Protein AF-D1P8A5-F1 (afdb_monomer)

Structure (mmCIF, N/CA/C/O backbone):
data_AF-D1P8A5-F1
#
_entry.id   AF-D1P8A5-F1
#
loop_
_atom_site.group_PDB
_atom_site.id
_atom_site.type_symbol
_atom_site.label_atom_id
_atom_site.label_alt_id
_atom_site.label_comp_id
_atom_site.label_asym_id
_atom_site.label_entity_id
_atom_site.label_seq_id
_atom_site.pdbx_PDB_ins_code
_atom_site.Cartn_x
_atom_site.Cartn_y
_atom_site.Cartn_z
_atom_site.occupancy
_atom_site.B_iso_or_equiv
_atom_site.auth_seq_id
_atom_site.auth_comp_id
_atom_site.auth_asym_id
_atom_site.auth_atom_id
_atom_site.pdbx_PDB_model_num
ATOM 1 N N . GLN A 1 1 ? -38.477 10.058 -13.784 1.00 41.22 1 GLN A N 1
ATOM 2 C CA . GLN A 1 1 ? -38.478 9.117 -12.646 1.00 41.22 1 GLN A CA 1
ATOM 3 C C . GLN A 1 1 ? -37.088 8.512 -12.583 1.00 41.22 1 GLN A C 1
ATOM 5 O O . GLN A 1 1 ? -36.569 8.130 -13.619 1.00 41.22 1 GLN A O 1
ATOM 10 N N . ASP A 1 2 ? -36.453 8.563 -11.418 1.00 40.69 2 ASP A N 1
ATOM 11 C CA . ASP A 1 2 ? -35.029 8.260 -11.236 1.00 40.69 2 ASP A CA 1
ATOM 12 C C . ASP A 1 2 ? -34.857 6.750 -11.002 1.00 40.69 2 ASP A C 1
ATOM 14 O O . ASP A 1 2 ? -35.247 6.250 -9.944 1.00 40.69 2 ASP A O 1
ATOM 18 N N . ALA A 1 3 ? -34.319 6.019 -11.981 1.00 51.97 3 ALA A N 1
ATOM 19 C CA . ALA A 1 3 ? -34.223 4.553 -11.942 1.00 51.97 3 ALA A CA 1
ATOM 20 C C . ALA A 1 3 ? -33.226 4.020 -10.887 1.00 51.97 3 ALA A C 1
ATOM 22 O O . ALA A 1 3 ? -33.308 2.864 -10.490 1.00 51.97 3 ALA A O 1
ATOM 23 N N . ASP A 1 4 ? -32.346 4.876 -10.356 1.00 57.03 4 ASP A N 1
ATOM 24 C CA . ASP A 1 4 ? -31.231 4.470 -9.488 1.00 57.03 4 ASP A CA 1
ATOM 25 C C . ASP A 1 4 ? -31.450 4.771 -7.997 1.00 57.03 4 ASP A C 1
ATOM 27 O O . ASP A 1 4 ? -30.504 4.919 -7.214 1.00 57.03 4 ASP A O 1
ATOM 31 N N . LYS A 1 5 ? -32.700 4.930 -7.538 1.00 52.72 5 LYS A N 1
ATOM 32 C CA . LYS A 1 5 ? -32.958 5.093 -6.096 1.00 52.72 5 LYS A CA 1
ATOM 33 C C . LYS A 1 5 ? -32.718 3.790 -5.342 1.00 52.72 5 LYS A C 1
ATOM 35 O O . LYS A 1 5 ? -33.516 2.874 -5.460 1.00 52.72 5 LYS A O 1
ATOM 40 N N . LYS A 1 6 ? -31.654 3.768 -4.516 1.00 60.00 6 LYS A N 1
ATOM 41 C CA . LYS A 1 6 ? -31.142 2.608 -3.753 1.00 60.00 6 LYS A CA 1
ATOM 42 C C . LYS A 1 6 ? -30.323 1.591 -4.568 1.00 60.00 6 LYS A C 1
ATOM 44 O O . LYS A 1 6 ? -30.162 0.459 -4.125 1.00 60.00 6 LYS A O 1
ATOM 49 N N . SER A 1 7 ? -29.795 1.980 -5.731 1.00 66.06 7 SER A N 1
ATOM 50 C CA . SER A 1 7 ? -28.802 1.162 -6.445 1.00 66.06 7 SER A CA 1
ATOM 51 C C . SER A 1 7 ? -27.517 1.004 -5.612 1.00 66.06 7 SER A C 1
ATOM 53 O O .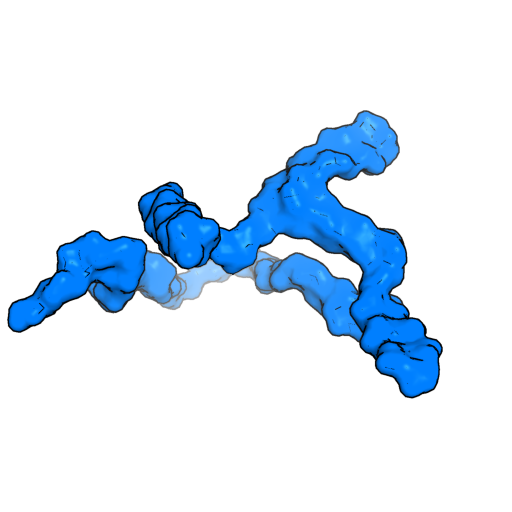 SER A 1 7 ? -27.204 1.879 -4.798 1.00 66.06 7 SER A O 1
ATOM 55 N N . GLN A 1 8 ? -26.774 -0.090 -5.834 1.00 60.50 8 GLN A N 1
ATOM 56 C CA . GLN A 1 8 ? -25.582 -0.521 -5.076 1.00 60.50 8 GLN A CA 1
ATOM 57 C C . GLN A 1 8 ? -24.529 0.591 -4.895 1.00 60.50 8 GLN A C 1
ATOM 59 O O . GLN A 1 8 ? -23.808 0.601 -3.901 1.00 60.50 8 GLN A O 1
ATOM 64 N N . ARG A 1 9 ? -24.511 1.598 -5.784 1.00 64.31 9 ARG A N 1
ATOM 65 C CA . ARG A 1 9 ? -23.762 2.857 -5.619 1.00 64.31 9 ARG A CA 1
ATOM 66 C C . ARG A 1 9 ? -24.528 4.081 -6.114 1.00 64.31 9 ARG A C 1
ATOM 68 O O . ARG A 1 9 ? -24.035 4.845 -6.942 1.00 64.31 9 ARG A O 1
ATOM 75 N N . SER A 1 10 ? -25.748 4.297 -5.628 1.00 68.81 10 SER A N 1
ATOM 76 C CA . SER A 1 10 ? -26.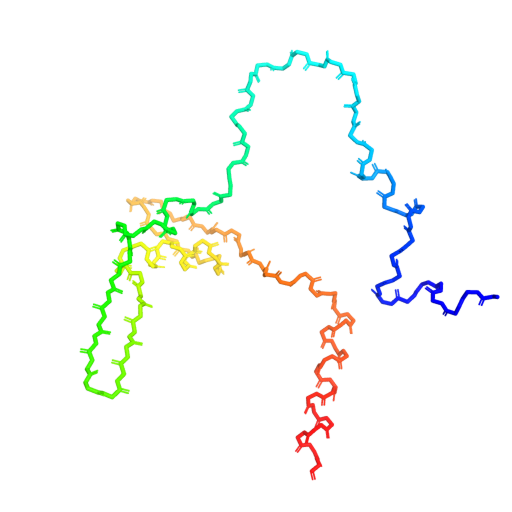454 5.539 -5.950 1.00 68.81 10 SER A CA 1
ATOM 77 C C . SER A 1 10 ? -25.782 6.730 -5.252 1.00 68.81 10 SER A C 1
ATOM 79 O O . SER A 1 10 ? -25.974 6.941 -4.055 1.00 68.81 10 SER A O 1
ATOM 81 N N . PHE A 1 11 ? -24.997 7.524 -5.983 1.00 57.06 11 PHE A N 1
ATOM 82 C CA . PHE A 1 11 ? -24.386 8.748 -5.458 1.00 57.06 11 PHE A CA 1
ATOM 83 C C . PHE A 1 11 ? -25.378 9.910 -5.526 1.00 57.06 11 PHE A C 1
ATOM 85 O O . PHE A 1 11 ? -25.325 10.745 -6.430 1.00 57.06 11 PHE A O 1
ATOM 92 N N . ARG A 1 12 ? -26.298 9.997 -4.559 1.00 69.06 12 ARG A N 1
ATOM 93 C CA . ARG A 1 12 ? -27.101 11.215 -4.407 1.00 69.06 12 ARG A CA 1
ATOM 94 C C . ARG A 1 12 ? -26.346 12.239 -3.588 1.00 69.06 12 ARG A C 1
ATOM 96 O O . ARG A 1 12 ? -25.939 11.986 -2.458 1.00 69.06 12 ARG A O 1
ATOM 103 N N . LYS A 1 13 ? -26.242 13.448 -4.137 1.00 66.19 13 LYS A N 1
ATOM 104 C CA . LYS A 1 13 ? -25.658 14.601 -3.446 1.00 66.19 13 LYS A CA 1
ATOM 105 C C . LYS A 1 13 ? -26.286 14.822 -2.061 1.00 66.19 13 LYS A C 1
ATOM 107 O O . LYS A 1 13 ? -25.553 15.127 -1.127 1.00 66.19 13 LYS A O 1
ATOM 112 N N . SER A 1 14 ? -27.598 14.598 -1.916 1.00 76.00 14 SER A N 1
ATOM 113 C CA . SER A 1 14 ? -28.329 14.684 -0.640 1.00 76.00 14 SER A CA 1
ATOM 114 C C . SER A 1 14 ? -27.759 13.782 0.455 1.00 76.00 14 SER A C 1
ATOM 116 O O . SER A 1 14 ? -27.684 14.197 1.609 1.00 76.00 14 SER A O 1
ATOM 118 N N . ASP A 1 15 ? -27.317 12.579 0.092 1.00 69.12 15 ASP A N 1
ATOM 119 C CA . ASP A 1 15 ? -26.967 11.519 1.042 1.00 69.12 15 ASP A CA 1
ATOM 12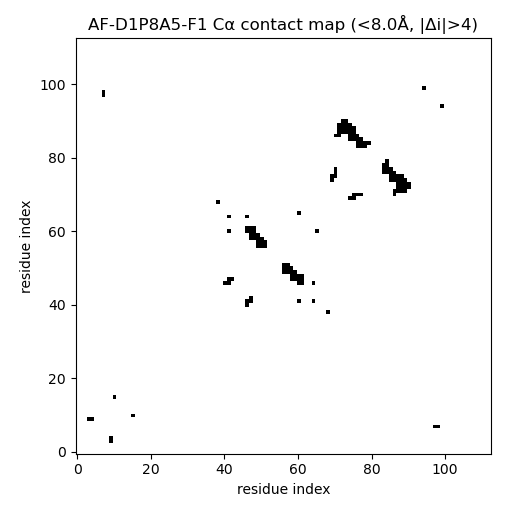0 C C . ASP A 1 15 ? -25.525 11.693 1.553 1.00 69.12 15 ASP A C 1
ATOM 122 O O . ASP A 1 15 ? -25.177 11.276 2.656 1.00 69.12 15 ASP A O 1
ATOM 126 N N . ILE A 1 16 ? -24.689 12.390 0.775 1.00 68.00 16 ILE A N 1
ATOM 127 C CA . ILE A 1 16 ? -23.261 12.605 1.052 1.00 68.00 16 ILE A CA 1
ATOM 128 C C . ILE A 1 16 ? -23.007 14.013 1.626 1.00 68.00 16 ILE A C 1
ATOM 130 O O . ILE A 1 16 ? -21.978 14.261 2.258 1.00 68.00 16 ILE A O 1
ATOM 134 N N . GLN A 1 17 ? -23.956 14.948 1.475 1.00 67.56 17 GLN A N 1
ATOM 135 C CA . GLN A 1 17 ? -23.806 16.350 1.889 1.00 67.56 17 GLN A CA 1
ATOM 136 C C . GLN A 1 17 ? -23.440 16.509 3.373 1.00 67.56 17 GLN A C 1
ATOM 138 O O . GLN A 1 17 ? -22.630 17.374 3.701 1.00 67.56 17 GLN A O 1
ATOM 143 N N . ARG A 1 18 ? -23.955 15.636 4.252 1.00 63.94 18 ARG A N 1
ATOM 144 C CA . ARG A 1 18 ? -23.643 15.614 5.696 1.00 63.94 18 ARG A CA 1
ATOM 145 C C . ARG A 1 18 ? -22.165 15.333 5.995 1.00 63.94 18 ARG A C 1
ATOM 147 O O . ARG A 1 18 ? -21.647 15.818 6.996 1.00 63.94 18 ARG A O 1
ATOM 154 N N . TYR A 1 19 ? -21.501 14.557 5.140 1.00 61.66 19 TYR A N 1
ATOM 155 C CA . TYR A 1 19 ? -20.093 14.179 5.286 1.00 61.66 19 TYR A CA 1
ATOM 156 C C . TYR A 1 19 ? -19.150 15.122 4.522 1.00 61.66 19 TYR A C 1
ATOM 158 O O . TYR A 1 19 ? -17.996 15.278 4.911 1.00 61.66 19 TYR A O 1
ATOM 166 N N . ILE A 1 20 ? -19.640 15.783 3.465 1.00 58.06 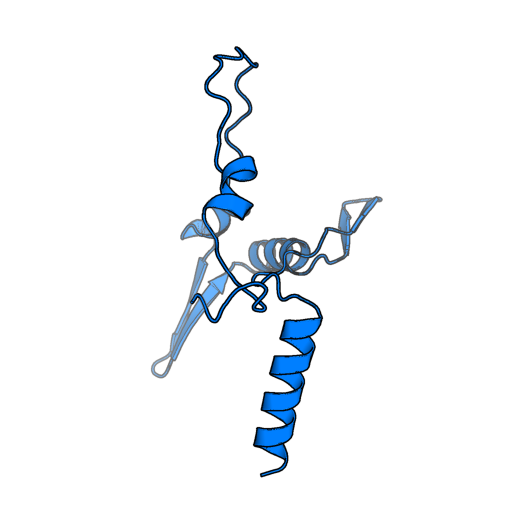20 ILE A N 1
ATOM 167 C CA . ILE A 1 20 ? -18.886 16.783 2.684 1.00 58.06 20 ILE A CA 1
ATOM 168 C C . ILE A 1 20 ? -18.875 18.153 3.367 1.00 58.06 20 ILE A C 1
ATOM 170 O O . ILE A 1 20 ? -17.922 18.913 3.184 1.00 58.06 20 ILE A O 1
ATOM 174 N N . SER A 1 21 ? -19.912 18.505 4.135 1.00 58.78 21 SER A N 1
ATOM 175 C CA . SER A 1 21 ? -19.987 19.804 4.803 1.00 58.78 21 SER A CA 1
ATOM 176 C C . SER A 1 21 ? -18.935 19.910 5.912 1.00 58.78 21 SER A C 1
ATOM 178 O O . SER A 1 21 ? -19.189 19.614 7.080 1.00 58.78 21 SER A O 1
ATOM 180 N N . VAL A 1 22 ? -17.734 20.342 5.535 1.00 58.41 22 VAL A N 1
ATOM 181 C CA . VAL A 1 22 ? -16.669 20.744 6.452 1.00 58.41 22 VAL A CA 1
ATOM 182 C C . VAL A 1 22 ? -17.205 21.893 7.309 1.00 58.41 22 VAL A C 1
ATOM 184 O O . VAL A 1 22 ? -17.625 22.919 6.769 1.00 58.41 22 VAL A O 1
ATOM 187 N N . LYS A 1 23 ? -17.208 21.727 8.640 1.00 58.00 23 LYS A N 1
ATOM 188 C CA . LYS A 1 23 ? -17.521 22.815 9.580 1.00 58.00 23 LYS A CA 1
ATOM 189 C C . LYS A 1 23 ? -16.631 24.019 9.256 1.00 58.00 23 LYS A C 1
ATOM 191 O O . LYS A 1 23 ? -15.409 23.892 9.251 1.00 58.00 23 LYS A O 1
ATOM 196 N N . LYS A 1 24 ? -17.246 25.168 8.960 1.00 58.97 24 LYS A N 1
ATOM 197 C CA . LYS A 1 24 ? -16.546 26.422 8.621 1.00 58.97 24 LYS A CA 1
ATOM 198 C C . LYS A 1 24 ? -16.170 27.252 9.851 1.00 58.97 24 LYS A C 1
ATOM 200 O O . LYS A 1 24 ? -15.488 28.264 9.706 1.00 58.97 24 LYS A O 1
ATOM 205 N N . ASP A 1 25 ? -16.587 26.826 11.041 1.00 62.00 25 ASP A N 1
ATOM 206 C CA . ASP A 1 25 ? -16.246 27.508 12.284 1.00 62.00 25 ASP A CA 1
ATOM 207 C C . ASP A 1 25 ? -14.734 27.407 12.519 1.00 62.00 25 ASP A C 1
ATOM 209 O O . ASP A 1 25 ? -14.156 26.315 12.508 1.00 62.00 25 ASP A O 1
ATOM 213 N N . LYS A 1 26 ? -14.073 28.553 12.714 1.0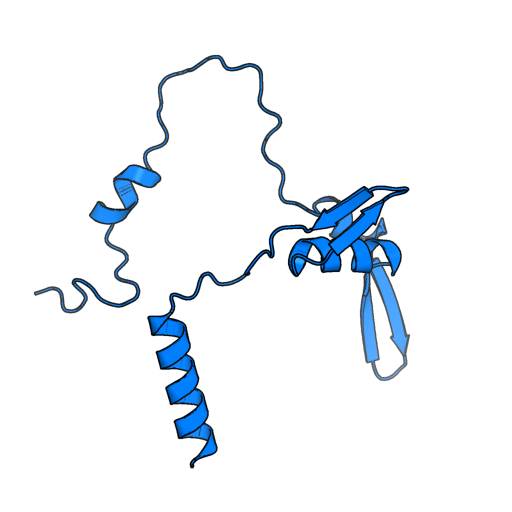0 55.66 26 LYS A N 1
ATOM 214 C CA . LYS A 1 26 ? -12.648 28.617 13.063 1.00 55.66 26 LYS A CA 1
ATOM 215 C C . LYS A 1 26 ? -12.447 28.087 14.485 1.00 55.66 26 LYS A C 1
ATOM 217 O O . LYS A 1 26 ? -12.351 28.850 15.438 1.00 55.66 26 LYS A O 1
ATOM 222 N N . ILE A 1 27 ? -12.342 26.772 14.625 1.00 56.31 27 ILE A N 1
ATOM 223 C CA . ILE A 1 27 ? -11.850 26.148 15.852 1.00 56.31 27 ILE A CA 1
ATOM 224 C C . ILE A 1 27 ? -10.325 26.276 15.817 1.00 56.31 27 ILE A C 1
ATOM 226 O O . ILE A 1 27 ? -9.660 25.566 15.058 1.00 56.31 27 ILE A O 1
ATOM 230 N N . SER A 1 28 ? -9.759 27.194 16.606 1.00 58.09 28 SER A N 1
ATOM 231 C CA . SER A 1 28 ? -8.310 27.245 16.833 1.00 58.09 28 SER A CA 1
ATOM 232 C C . SER A 1 28 ? -7.906 26.001 17.619 1.00 58.09 28 SER A C 1
ATOM 234 O O . SER A 1 28 ? -7.926 25.978 18.844 1.00 58.09 28 SER A O 1
ATOM 236 N N . THR A 1 29 ? -7.617 24.927 16.891 1.00 52.97 29 THR A N 1
ATOM 237 C CA . THR A 1 29 ? -7.014 23.718 17.443 1.00 52.97 29 THR A CA 1
ATOM 238 C C . THR A 1 29 ? -5.530 23.819 17.147 1.00 52.97 29 THR A C 1
ATOM 240 O O . THR A 1 29 ? -5.157 24.097 16.003 1.00 52.97 29 THR A O 1
ATOM 243 N N . GLU A 1 30 ? -4.698 23.609 18.166 1.00 58.53 30 GLU A N 1
ATOM 244 C CA . GLU A 1 30 ? -3.273 23.305 18.037 1.00 58.53 30 GLU A CA 1
ATOM 245 C C . GLU A 1 30 ? -3.031 22.541 16.728 1.00 58.53 30 GLU A C 1
ATOM 247 O O . GLU A 1 30 ? -3.728 21.557 16.460 1.00 58.53 30 GLU A O 1
ATOM 252 N N . ARG A 1 31 ? -2.172 23.078 15.843 1.00 52.50 31 ARG A N 1
ATOM 253 C CA . ARG A 1 31 ? -2.046 22.628 14.447 1.00 52.50 31 ARG A CA 1
ATOM 254 C C . ARG A 1 31 ? -1.833 21.114 14.414 1.00 52.50 31 ARG A C 1
ATOM 256 O O . ARG A 1 31 ? -0.697 20.655 14.495 1.00 52.50 31 ARG A O 1
ATOM 263 N N . LYS A 1 32 ? -2.909 20.339 14.234 1.00 58.50 32 LYS A N 1
ATOM 264 C CA . LYS A 1 32 ? -2.810 18.913 13.929 1.00 58.50 32 LYS A CA 1
ATOM 265 C C . LYS A 1 32 ? -1.942 18.833 12.688 1.00 58.50 32 LYS A C 1
ATOM 267 O O . LYS A 1 32 ? -2.296 19.393 11.646 1.00 58.50 32 LYS A O 1
ATOM 272 N N . THR A 1 33 ? -0.777 18.208 12.821 1.00 60.03 33 THR A N 1
ATOM 273 C CA . THR A 1 33 ? 0.078 17.861 11.691 1.00 60.03 33 THR A CA 1
ATOM 274 C C . THR A 1 33 ? -0.839 17.285 10.618 1.00 60.03 33 THR A C 1
ATOM 276 O O . THR A 1 33 ? -1.590 16.347 10.891 1.00 60.03 33 THR A O 1
ATOM 279 N N . LYS A 1 34 ? -0.899 17.935 9.440 1.00 62.94 34 LYS A N 1
ATOM 280 C CA . LYS A 1 34 ? -1.768 17.502 8.330 1.00 62.94 34 LYS A CA 1
ATOM 281 C C . LYS A 1 34 ? -1.643 15.988 8.235 1.00 62.94 34 LYS A C 1
ATOM 283 O O . LYS A 1 34 ? -0.513 15.520 8.095 1.00 62.94 34 LYS A O 1
ATOM 288 N N . GLN A 1 35 ? -2.751 15.246 8.341 1.00 57.12 35 GLN A N 1
ATOM 289 C CA . GLN A 1 35 ? -2.695 13.799 8.163 1.00 57.12 35 GLN A CA 1
ATOM 290 C C . GLN A 1 35 ? -2.063 13.538 6.798 1.00 57.12 35 GLN A C 1
ATOM 292 O O . GLN A 1 35 ? -2.633 13.840 5.750 1.00 57.12 35 GLN A O 1
ATOM 297 N N . THR A 1 36 ? -0.813 13.089 6.823 1.00 69.62 36 THR A N 1
ATOM 298 C CA . THR A 1 36 ? -0.077 12.781 5.609 1.00 69.62 36 THR A CA 1
ATOM 299 C C . THR A 1 36 ? -0.464 11.377 5.194 1.00 69.62 36 THR A C 1
ATOM 301 O O . THR A 1 36 ? -0.658 10.498 6.034 1.00 69.62 36 THR A O 1
ATOM 304 N N . ARG A 1 37 ? -0.594 11.165 3.883 1.00 80.31 37 ARG A N 1
ATOM 305 C CA . ARG A 1 37 ? -0.738 9.816 3.334 1.00 80.31 37 ARG A CA 1
ATOM 306 C C . ARG A 1 37 ? 0.412 8.958 3.865 1.00 80.31 37 ARG A C 1
ATOM 308 O O . ARG A 1 37 ? 1.564 9.406 3.861 1.00 80.31 37 ARG A O 1
ATOM 315 N N . MET A 1 38 ? 0.104 7.738 4.305 1.00 81.88 38 MET A N 1
ATOM 316 C CA . MET A 1 38 ? 1.146 6.776 4.655 1.00 81.88 38 MET A CA 1
ATOM 317 C C . MET A 1 38 ? 2.071 6.551 3.468 1.00 81.88 38 MET A C 1
ATOM 319 O O . MET A 1 38 ? 1.681 6.732 2.315 1.00 81.88 38 MET A O 1
ATOM 323 N N . PHE A 1 39 ? 3.321 6.208 3.769 1.00 87.38 39 PHE A N 1
ATOM 324 C CA . PHE A 1 39 ? 4.319 5.898 2.749 1.00 87.38 39 PHE A CA 1
ATOM 325 C C . PHE A 1 39 ? 4.652 7.051 1.795 1.00 87.38 39 PHE A C 1
ATOM 327 O O . PHE A 1 39 ? 5.267 6.820 0.759 1.00 87.38 39 PHE A O 1
ATOM 334 N N . LYS A 1 40 ? 4.377 8.315 2.166 1.00 89.81 40 LYS A N 1
ATOM 335 C CA . LYS A 1 40 ? 4.814 9.488 1.379 1.00 89.81 40 LYS A CA 1
ATOM 336 C C . LYS A 1 40 ? 6.303 9.421 1.013 1.00 89.81 40 LYS A C 1
ATOM 338 O O . LYS A 1 40 ? 6.684 9.785 -0.091 1.00 89.81 40 LYS A O 1
ATOM 343 N N . LYS A 1 41 ? 7.141 8.950 1.942 1.00 89.31 41 LYS A N 1
ATOM 344 C CA . LYS A 1 41 ? 8.578 8.765 1.708 1.00 89.31 41 LYS A CA 1
ATOM 345 C C . LYS A 1 41 ? 8.881 7.546 0.829 1.00 89.31 41 LYS A C 1
ATOM 347 O O . LYS A 1 41 ? 9.811 7.622 0.043 1.00 89.31 41 LYS A O 1
ATOM 352 N N . LEU A 1 42 ? 8.105 6.466 0.923 1.00 89.75 42 LEU A N 1
ATOM 353 C CA . LEU A 1 42 ? 8.306 5.233 0.148 1.00 89.75 42 LEU A CA 1
ATOM 354 C C . LEU A 1 42 ? 8.223 5.482 -1.364 1.00 89.75 42 LEU A C 1
ATOM 356 O O . LEU A 1 42 ? 8.986 4.904 -2.121 1.00 89.75 42 LEU A O 1
ATOM 360 N N . ALA A 1 43 ? 7.336 6.386 -1.789 1.00 85.44 43 ALA A N 1
ATOM 361 C CA . ALA A 1 43 ? 7.160 6.752 -3.195 1.00 85.44 43 ALA A CA 1
ATOM 362 C C . ALA A 1 43 ? 8.327 7.574 -3.784 1.00 85.44 43 ALA A C 1
ATOM 364 O O . ALA A 1 43 ? 8.291 7.945 -4.953 1.00 85.44 43 ALA A O 1
ATOM 365 N N . THR A 1 44 ? 9.344 7.911 -2.985 1.00 91.81 44 THR A N 1
ATOM 366 C CA . THR A 1 44 ? 10.519 8.646 -3.472 1.00 91.81 44 THR A CA 1
ATOM 367 C C . THR A 1 44 ? 11.555 7.696 -4.063 1.00 91.81 44 THR A C 1
ATOM 369 O O . THR A 1 44 ? 11.709 6.567 -3.596 1.00 91.81 44 THR A O 1
ATOM 372 N N . ALA A 1 45 ? 12.342 8.189 -5.026 1.00 93.31 45 ALA A N 1
ATOM 373 C CA . ALA A 1 45 ? 13.398 7.422 -5.694 1.00 93.31 45 ALA A CA 1
ATOM 374 C C . ALA A 1 45 ? 14.391 6.759 -4.722 1.00 93.31 45 ALA A C 1
ATOM 376 O O . ALA A 1 45 ? 14.923 5.696 -5.015 1.00 93.31 45 ALA A O 1
ATOM 377 N N . ARG A 1 46 ? 14.583 7.331 -3.523 1.00 93.38 46 ARG A N 1
ATOM 378 C CA . ARG A 1 46 ? 15.451 6.779 -2.472 1.00 93.38 46 ARG A CA 1
ATOM 379 C C . ARG A 1 46 ? 15.099 5.340 -2.082 1.00 93.38 46 ARG A C 1
ATOM 381 O O . ARG A 1 46 ? 15.977 4.603 -1.645 1.00 93.38 46 ARG A O 1
ATOM 388 N N . PHE A 1 47 ? 13.824 4.968 -2.176 1.00 94.00 47 PHE A N 1
ATOM 389 C CA . PHE A 1 47 ? 13.344 3.641 -1.793 1.00 94.00 47 PHE A CA 1
ATOM 390 C C . PHE A 1 47 ? 13.026 2.737 -2.982 1.00 94.00 47 PHE A C 1
ATOM 392 O O . PHE A 1 47 ? 12.606 1.603 -2.762 1.00 94.00 47 PHE A O 1
ATOM 399 N N . LEU A 1 48 ? 13.240 3.212 -4.208 1.00 94.12 48 LEU A N 1
ATOM 400 C CA . LEU A 1 48 ? 13.065 2.434 -5.426 1.00 94.12 48 LEU A CA 1
ATOM 401 C C . LEU A 1 48 ? 14.414 1.867 -5.878 1.00 94.12 48 LEU A C 1
ATOM 403 O O . LEU A 1 48 ? 15.449 2.531 -5.823 1.00 94.12 48 LEU A O 1
ATOM 407 N N . ARG A 1 49 ? 14.394 0.618 -6.327 1.00 93.94 49 ARG A N 1
ATOM 408 C CA . ARG A 1 49 ? 15.473 -0.055 -7.040 1.00 93.94 49 ARG A CA 1
ATOM 409 C C . ARG A 1 49 ? 14.961 -0.450 -8.408 1.00 93.94 49 ARG A C 1
ATOM 411 O O . ARG A 1 49 ? 13.789 -0.773 -8.575 1.00 93.94 49 ARG A O 1
ATOM 418 N N . MET A 1 50 ? 15.861 -0.391 -9.371 1.00 94.62 50 MET A N 1
ATOM 419 C CA . MET A 1 50 ? 15.593 -0.787 -10.736 1.00 94.62 50 MET A CA 1
ATOM 420 C C . MET A 1 50 ? 16.536 -1.925 -11.080 1.00 94.62 50 MET A C 1
ATOM 422 O O . MET A 1 50 ? 17.731 -1.852 -10.791 1.00 94.62 50 MET A O 1
ATOM 426 N N . TYR A 1 51 ? 15.974 -2.957 -11.682 1.00 93.88 51 TYR A N 1
ATOM 427 C CA . TYR A 1 51 ? 16.701 -3.996 -12.379 1.00 93.88 51 TYR A CA 1
ATOM 428 C C . TYR A 1 51 ? 16.306 -3.918 -13.848 1.00 93.88 51 TYR A C 1
ATOM 430 O O . TYR A 1 51 ? 15.133 -3.717 -14.162 1.00 93.88 51 TYR A O 1
ATOM 438 N N . ASN A 1 52 ? 17.273 -4.048 -14.743 1.00 95.81 52 ASN A N 1
ATOM 439 C CA . ASN A 1 52 ? 17.027 -4.091 -16.171 1.00 95.81 52 ASN A CA 1
ATOM 440 C C . ASN A 1 52 ? 17.883 -5.172 -16.831 1.00 95.81 52 ASN A C 1
ATOM 442 O O . ASN A 1 52 ? 18.992 -5.476 -16.397 1.00 95.81 52 ASN A O 1
ATOM 446 N N . SER A 1 53 ? 17.333 -5.727 -17.897 1.00 95.31 53 SER A N 1
ATOM 447 C CA . SER A 1 53 ? 17.944 -6.668 -18.823 1.00 95.31 53 SER A CA 1
ATOM 448 C C . SER A 1 53 ? 17.550 -6.249 -20.244 1.00 95.31 53 SER A C 1
ATOM 450 O O . SER A 1 53 ? 16.696 -5.382 -20.425 1.00 95.31 53 SER A O 1
ATOM 452 N N . ASP A 1 54 ? 18.121 -6.880 -21.265 1.00 95.69 54 ASP A N 1
ATOM 453 C CA . ASP A 1 54 ? 17.819 -6.566 -22.670 1.00 95.69 54 ASP A CA 1
ATOM 454 C C . ASP A 1 54 ? 16.343 -6.811 -23.035 1.00 95.69 54 ASP A C 1
ATOM 456 O O . ASP A 1 54 ? 15.840 -6.266 -24.015 1.00 95.69 54 ASP A O 1
ATOM 460 N N . LYS A 1 55 ? 15.640 -7.637 -22.249 1.00 96.19 55 LYS A N 1
ATOM 461 C CA . LYS A 1 55 ? 14.242 -8.030 -22.488 1.00 96.19 55 LYS A CA 1
ATOM 462 C C . LYS A 1 55 ? 13.240 -7.405 -21.521 1.00 96.19 55 LYS A C 1
ATOM 464 O O . LYS A 1 55 ? 12.048 -7.407 -21.816 1.00 96.19 55 LYS A O 1
ATOM 469 N N . GLU A 1 56 ? 13.685 -6.910 -20.368 1.00 94.62 56 GLU A N 1
ATOM 470 C CA . GLU A 1 56 ? 12.783 -6.467 -19.303 1.00 94.62 56 GLU A CA 1
ATOM 471 C C . GLU A 1 56 ? 13.383 -5.372 -18.425 1.00 94.62 56 GLU A C 1
ATOM 473 O O . GLU A 1 56 ? 14.595 -5.263 -18.249 1.00 94.62 56 GLU A O 1
ATOM 478 N N . ALA A 1 57 ? 12.506 -4.576 -17.823 1.00 95.19 57 ALA A N 1
ATOM 479 C CA . ALA A 1 57 ? 12.861 -3.617 -16.792 1.00 95.19 57 ALA A CA 1
ATOM 480 C C . ALA A 1 57 ? 11.844 -3.712 -15.655 1.00 95.19 57 ALA A C 1
ATOM 482 O O . ALA A 1 57 ? 10.635 -3.663 -15.880 1.00 95.19 57 ALA A O 1
ATOM 483 N N . VAL A 1 58 ? 12.341 -3.834 -14.427 1.00 94.62 58 VAL A N 1
ATOM 484 C CA . VAL A 1 58 ? 11.532 -3.969 -13.217 1.00 94.62 58 VAL A CA 1
ATOM 485 C C . VAL A 1 58 ? 11.940 -2.893 -12.225 1.00 94.62 58 VAL A C 1
ATOM 487 O O . VAL A 1 58 ? 13.118 -2.717 -11.916 1.00 94.62 58 VAL A O 1
ATOM 490 N N . ILE A 1 59 ? 10.946 -2.192 -11.684 1.00 93.75 59 ILE A N 1
ATOM 491 C CA . ILE A 1 59 ? 11.120 -1.259 -10.573 1.00 93.75 59 ILE A CA 1
ATOM 492 C C . ILE A 1 59 ? 10.452 -1.866 -9.348 1.00 93.75 59 ILE A C 1
ATOM 494 O O . ILE A 1 59 ? 9.274 -2.214 -9.375 1.00 93.75 59 ILE A O 1
ATOM 498 N N . TYR A 1 60 ? 11.201 -1.973 -8.261 1.00 93.56 60 TYR A N 1
ATOM 499 C CA . TYR A 1 60 ? 10.736 -2.545 -7.006 1.00 93.56 60 TYR A CA 1
ATOM 500 C C . TYR A 1 60 ? 11.213 -1.704 -5.825 1.00 93.56 60 TYR A C 1
ATOM 502 O O . TYR A 1 60 ? 12.135 -0.897 -5.935 1.00 93.56 60 TYR A O 1
ATOM 510 N N . PHE A 1 61 ? 10.570 -1.856 -4.671 1.00 94.25 61 PHE A N 1
ATOM 511 C CA . PHE A 1 61 ? 11.021 -1.183 -3.455 1.00 94.25 61 PHE A CA 1
ATOM 512 C C . PHE A 1 61 ? 12.243 -1.889 -2.864 1.00 94.25 61 PHE A C 1
ATOM 514 O O . PHE A 1 61 ? 12.394 -3.101 -3.005 1.00 94.25 61 PHE A O 1
ATOM 521 N N . LEU A 1 62 ? 13.089 -1.163 -2.126 1.00 95.12 62 LEU A N 1
ATOM 522 C CA . LEU A 1 62 ? 14.088 -1.812 -1.270 1.00 95.12 62 LEU A CA 1
ATOM 523 C C . LEU A 1 62 ? 13.399 -2.857 -0.369 1.00 95.12 62 LEU A C 1
ATOM 525 O O . LEU A 1 62 ? 12.344 -2.538 0.183 1.00 95.12 62 LEU A O 1
ATOM 529 N N . PRO A 1 63 ? 13.995 -4.045 -0.140 1.00 92.94 63 PRO A N 1
ATOM 530 C CA . PRO A 1 63 ? 13.330 -5.131 0.587 1.00 92.94 63 PRO A CA 1
ATOM 531 C C . PRO A 1 63 ? 12.768 -4.720 1.953 1.00 92.94 63 PRO A C 1
ATOM 533 O O . PRO A 1 63 ? 11.624 -5.020 2.270 1.00 92.94 63 PRO A O 1
ATOM 536 N N . SER A 1 64 ? 13.523 -3.947 2.740 1.00 92.44 64 SER A N 1
ATOM 537 C CA . SER A 1 64 ? 13.061 -3.446 4.041 1.00 92.44 64 SER A CA 1
ATOM 538 C C . SER A 1 64 ? 11.849 -2.517 3.924 1.00 92.44 64 SER A C 1
ATOM 540 O O . SER A 1 64 ? 10.885 -2.645 4.674 1.00 92.44 64 SER A O 1
ATOM 542 N N . ALA A 1 65 ? 11.875 -1.601 2.958 1.00 93.06 65 ALA A N 1
ATOM 543 C CA . ALA A 1 65 ? 10.791 -0.662 2.706 1.00 93.06 65 ALA A CA 1
ATOM 544 C C . ALA A 1 65 ? 9.537 -1.381 2.179 1.00 93.06 65 ALA A C 1
ATOM 546 O O . ALA A 1 65 ? 8.429 -1.081 2.625 1.00 93.06 65 ALA A O 1
ATOM 547 N N . GLY A 1 66 ? 9.721 -2.353 1.282 1.00 93.56 66 GLY A N 1
ATOM 548 C CA . GLY A 1 66 ? 8.660 -3.214 0.764 1.00 93.56 66 GLY A CA 1
ATOM 549 C C . GLY A 1 66 ? 8.008 -4.060 1.856 1.00 93.56 66 GLY A C 1
ATOM 550 O O . GLY A 1 66 ? 6.784 -4.101 1.927 1.00 93.56 66 GLY A O 1
ATOM 551 N N . ASN A 1 67 ? 8.800 -4.647 2.759 1.00 93.25 67 ASN A N 1
ATOM 552 C CA . ASN A 1 67 ? 8.290 -5.432 3.887 1.00 93.25 67 ASN A CA 1
ATOM 553 C C . ASN A 1 67 ? 7.417 -4.589 4.817 1.00 93.25 67 ASN A C 1
ATOM 555 O O . ASN A 1 67 ? 6.289 -4.978 5.108 1.00 93.25 67 ASN A O 1
ATOM 559 N N . ILE A 1 68 ? 7.895 -3.407 5.223 1.00 92.31 68 ILE A N 1
ATOM 560 C CA . ILE A 1 68 ? 7.114 -2.481 6.055 1.00 92.31 68 ILE A CA 1
ATOM 561 C C . ILE A 1 68 ? 5.816 -2.113 5.326 1.00 92.31 68 ILE A C 1
ATOM 563 O O . ILE A 1 68 ? 4.724 -2.254 5.875 1.00 92.31 68 ILE A O 1
ATOM 567 N N . ALA A 1 69 ? 5.904 -1.687 4.063 1.00 92.94 69 ALA A N 1
ATOM 568 C CA . ALA A 1 69 ? 4.720 -1.340 3.283 1.00 92.94 69 ALA A CA 1
ATOM 569 C C . ALA A 1 69 ? 3.720 -2.506 3.197 1.00 92.94 69 ALA A C 1
ATOM 571 O O . ALA A 1 69 ? 2.529 -2.286 3.403 1.00 92.94 69 ALA A O 1
ATOM 572 N N . GLY A 1 70 ? 4.194 -3.733 2.968 1.00 93.00 70 GLY A N 1
ATOM 573 C CA . GLY A 1 70 ? 3.376 -4.943 2.912 1.00 93.00 70 GLY A CA 1
ATOM 574 C C . GLY A 1 70 ? 2.689 -5.256 4.239 1.00 93.00 70 GLY A C 1
ATOM 575 O O . GLY A 1 70 ? 1.471 -5.425 4.262 1.00 93.00 70 GLY A O 1
ATOM 576 N N . VAL A 1 71 ? 3.430 -5.241 5.351 1.00 94.56 71 VAL A N 1
ATOM 577 C CA . VAL A 1 71 ? 2.878 -5.437 6.702 1.00 94.56 71 VAL A CA 1
ATOM 578 C C . VAL A 1 71 ? 1.722 -4.478 6.956 1.00 94.56 71 VAL A C 1
ATOM 580 O O . VAL A 1 71 ? 0.627 -4.881 7.337 1.00 94.56 71 VAL A O 1
ATOM 583 N N . HIS A 1 72 ? 1.929 -3.197 6.677 1.00 91.69 72 HIS A N 1
ATOM 584 C CA . HIS A 1 72 ? 0.912 -2.182 6.896 1.00 91.69 72 HIS A CA 1
ATOM 585 C C . HIS A 1 72 ? -0.245 -2.244 5.887 1.00 91.69 72 HIS A C 1
ATOM 587 O O . HIS A 1 72 ? -1.374 -1.908 6.244 1.00 91.69 72 HIS A O 1
ATOM 593 N N . GLN A 1 73 ? 0.011 -2.593 4.628 1.00 90.69 73 GLN A N 1
ATOM 594 C CA . GLN A 1 73 ? -1.014 -2.640 3.586 1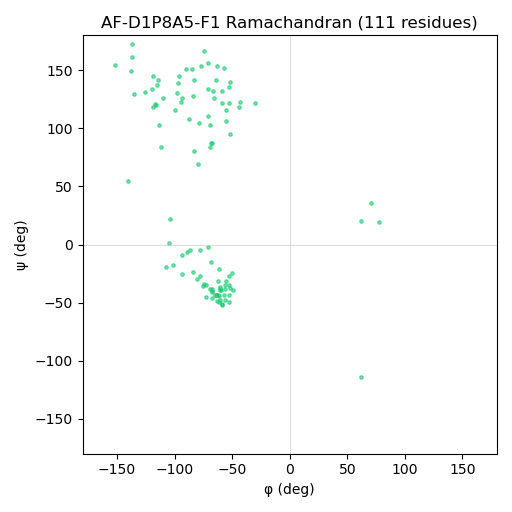.00 90.69 73 GLN A CA 1
ATOM 595 C C . GLN A 1 73 ? -1.943 -3.839 3.785 1.00 90.69 73 GLN A C 1
ATOM 597 O O . GLN A 1 73 ? -3.163 -3.687 3.732 1.00 90.69 73 GLN A O 1
ATOM 602 N N . PHE A 1 74 ? -1.373 -5.008 4.068 1.00 92.31 74 PHE A N 1
ATOM 603 C CA . PHE A 1 74 ? -2.119 -6.251 4.251 1.00 92.31 74 PHE A CA 1
ATOM 604 C C . PHE A 1 74 ? -2.561 -6.485 5.698 1.00 92.31 74 PHE A C 1
ATOM 606 O O . PHE A 1 74 ? -3.332 -7.401 5.953 1.00 92.31 74 PHE A O 1
ATOM 613 N N . GLY A 1 75 ? -2.135 -5.637 6.638 1.00 93.00 75 GLY A N 1
ATOM 614 C CA . GLY A 1 75 ? -2.499 -5.777 8.047 1.00 93.00 75 GLY A CA 1
ATOM 615 C C . GLY A 1 75 ? -1.822 -6.972 8.715 1.00 93.00 75 GLY A C 1
ATOM 616 O O . GLY A 1 75 ? -2.425 -7.661 9.532 1.00 93.00 75 GLY A O 1
ATOM 617 N N . LEU A 1 76 ? -0.576 -7.250 8.330 1.00 95.56 76 LEU A N 1
ATOM 618 C CA . LEU A 1 76 ? 0.194 -8.346 8.902 1.00 95.56 76 LEU A CA 1
ATOM 619 C C . LEU A 1 76 ? 0.666 -7.993 10.310 1.00 95.56 76 LEU A C 1
ATOM 621 O O . LEU A 1 76 ? 0.659 -6.836 10.744 1.00 95.56 76 LEU A O 1
ATOM 625 N N . THR A 1 77 ? 1.117 -9.022 11.009 1.00 94.62 77 THR A N 1
ATOM 626 C CA . THR A 1 77 ? 1.681 -8.891 12.341 1.00 94.62 77 THR A CA 1
ATOM 627 C C . THR A 1 77 ? 3.199 -8.754 12.266 1.00 94.62 77 THR A C 1
ATOM 629 O O . THR A 1 77 ? 3.876 -9.598 11.684 1.00 94.62 77 THR A O 1
ATOM 632 N N . GLU A 1 78 ? 3.742 -7.707 12.881 1.00 93.75 78 GLU A N 1
ATOM 633 C CA . GLU A 1 78 ? 5.181 -7.449 12.958 1.00 93.75 78 GLU A CA 1
ATOM 634 C C . GLU A 1 78 ? 5.672 -7.554 14.402 1.00 93.75 78 GLU A C 1
ATOM 636 O O . GLU A 1 78 ? 4.996 -7.131 15.343 1.00 93.75 78 GLU A O 1
ATOM 641 N N . ARG A 1 79 ? 6.869 -8.120 14.587 1.00 93.19 79 ARG A N 1
ATOM 642 C CA . ARG A 1 79 ? 7.522 -8.200 15.895 1.00 93.19 79 ARG A CA 1
ATOM 643 C C . ARG A 1 79 ? 8.563 -7.095 16.025 1.00 93.19 79 ARG A C 1
ATOM 645 O O . ARG A 1 79 ? 9.582 -7.119 15.342 1.00 93.19 79 ARG A O 1
ATOM 652 N N . ILE A 1 80 ? 8.340 -6.174 16.956 1.00 90.06 80 ILE A N 1
ATOM 653 C CA . ILE A 1 80 ? 9.254 -5.074 17.270 1.00 90.06 80 ILE A CA 1
ATOM 654 C C . ILE A 1 80 ? 9.799 -5.300 18.682 1.00 90.06 80 ILE A C 1
ATOM 656 O O . ILE A 1 80 ? 9.116 -5.099 19.688 1.00 90.06 80 ILE A O 1
ATOM 660 N N . GLY A 1 81 ? 11.043 -5.776 18.760 1.00 91.06 81 GLY A N 1
ATOM 661 C CA . GLY A 1 81 ? 11.671 -6.168 20.022 1.00 91.06 81 GLY A CA 1
ATOM 662 C C . GLY A 1 81 ? 10.913 -7.315 20.700 1.00 91.06 81 GLY A C 1
ATOM 663 O O . GLY A 1 81 ? 10.880 -8.436 20.183 1.00 91.06 81 GLY A O 1
ATOM 664 N N . ARG A 1 82 ? 10.316 -7.027 21.863 1.00 93.12 82 ARG A N 1
ATOM 665 C CA . ARG A 1 82 ? 9.473 -7.963 22.631 1.00 93.12 82 ARG A CA 1
ATOM 666 C C . ARG A 1 82 ? 7.976 -7.833 22.322 1.00 93.12 82 ARG A C 1
ATOM 668 O O . ARG A 1 82 ? 7.205 -8.658 22.794 1.00 93.12 82 ARG A O 1
ATOM 675 N N . ALA A 1 83 ? 7.564 -6.815 21.566 1.00 92.94 83 ALA A N 1
ATOM 676 C CA . ALA A 1 83 ? 6.163 -6.564 21.248 1.00 92.94 83 ALA A CA 1
ATOM 677 C C . ALA A 1 83 ? 5.786 -7.161 19.890 1.00 92.94 83 ALA A C 1
ATOM 679 O O . ALA A 1 83 ? 6.581 -7.147 18.948 1.00 92.94 83 ALA A O 1
ATOM 680 N N . GLN A 1 84 ? 4.553 -7.643 1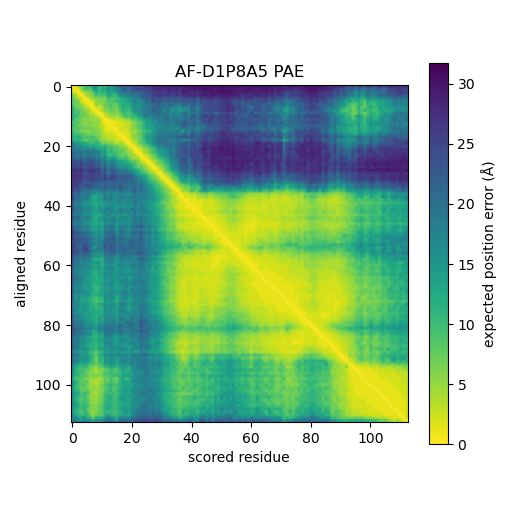9.789 1.00 95.12 84 GLN A N 1
ATOM 681 C CA . GLN A 1 84 ? 3.949 -8.116 18.552 1.00 95.12 84 GLN A CA 1
ATOM 682 C C . GLN A 1 84 ? 2.764 -7.203 18.224 1.00 95.12 84 GLN A C 1
ATOM 684 O O . GLN A 1 84 ? 1.855 -7.054 19.037 1.00 95.12 84 GLN A O 1
ATOM 689 N N . ILE A 1 85 ? 2.806 -6.544 17.067 1.00 94.12 85 ILE A N 1
ATOM 690 C CA . ILE A 1 85 ? 1.824 -5.534 16.659 1.00 94.12 85 ILE A CA 1
ATOM 691 C C . ILE A 1 85 ? 1.111 -6.030 15.407 1.00 94.12 85 ILE A C 1
ATOM 693 O O . ILE A 1 85 ? 1.748 -6.253 14.380 1.00 94.12 85 ILE A O 1
ATOM 697 N N . THR A 1 86 ? -0.210 -6.174 15.484 1.00 93.00 86 THR A N 1
ATOM 698 C CA . THR A 1 86 ? -1.058 -6.454 14.318 1.00 93.00 86 THR A CA 1
ATOM 699 C C . THR A 1 86 ? -1.610 -5.146 13.775 1.00 93.00 86 THR A C 1
ATOM 701 O O . THR A 1 86 ? -2.259 -4.385 14.497 1.00 93.00 86 THR A O 1
ATOM 704 N N . TYR A 1 87 ? -1.341 -4.868 12.502 1.00 92.19 87 TYR A N 1
ATOM 705 C CA . TYR A 1 87 ? -1.824 -3.660 11.842 1.00 92.19 87 TYR A CA 1
ATOM 706 C C . TYR A 1 87 ? -3.193 -3.894 11.191 1.00 92.19 87 TYR A C 1
ATOM 708 O O . TYR A 1 87 ? -3.484 -4.999 10.748 1.00 92.19 87 TYR A O 1
ATOM 716 N N . PRO A 1 88 ? -4.047 -2.864 11.069 1.00 88.31 88 PRO A N 1
ATOM 717 C CA . PRO A 1 88 ? -5.269 -2.981 10.285 1.00 88.31 88 PRO A CA 1
ATOM 718 C C . PRO A 1 88 ? -4.940 -3.052 8.788 1.00 88.31 88 PRO A C 1
ATOM 720 O O . PRO A 1 88 ? -4.163 -2.235 8.280 1.00 88.31 88 PRO A O 1
ATOM 723 N N . SER A 1 89 ? -5.566 -3.990 8.075 1.00 89.81 89 SER A N 1
ATOM 724 C CA . SER A 1 89 ? -5.466 -4.097 6.616 1.00 89.81 89 SER A CA 1
ATOM 725 C C . SER A 1 89 ? -6.074 -2.874 5.930 1.00 89.81 89 SER A C 1
ATOM 727 O O . SER A 1 89 ? -7.126 -2.380 6.343 1.00 89.81 89 SER A O 1
ATOM 729 N N . ARG A 1 90 ? -5.455 -2.407 4.845 1.00 87.75 90 ARG A N 1
ATOM 730 C CA . ARG A 1 90 ? -5.890 -1.221 4.096 1.00 87.75 90 ARG A CA 1
ATOM 731 C C . ARG A 1 90 ? -6.416 -1.612 2.725 1.00 87.75 90 ARG A C 1
ATOM 733 O O . ARG A 1 90 ? -5.690 -1.562 1.737 1.00 87.75 90 ARG A O 1
ATOM 740 N N . GLN A 1 91 ? -7.687 -1.995 2.666 1.00 81.06 91 GLN A N 1
ATOM 741 C CA . GLN A 1 91 ? -8.355 -2.303 1.401 1.00 81.06 91 GLN A CA 1
ATOM 742 C C . GLN A 1 91 ? -8.338 -1.089 0.457 1.00 81.06 91 GLN A C 1
ATOM 744 O O . GLN A 1 91 ? -8.639 0.033 0.865 1.00 81.06 91 GLN A O 1
ATOM 749 N N . LEU A 1 92 ? -7.963 -1.319 -0.807 1.00 77.38 92 LEU A N 1
ATOM 750 C CA . LEU A 1 92 ? -7.928 -0.283 -1.851 1.00 77.38 92 LEU A CA 1
ATOM 751 C C . LEU A 1 92 ? -9.331 0.064 -2.356 1.00 77.38 92 LEU A C 1
ATOM 753 O O . LEU A 1 92 ? -9.616 1.219 -2.663 1.00 77.38 92 LEU A O 1
ATOM 757 N N . LEU A 1 93 ? -10.194 -0.950 -2.431 1.00 77.31 93 LEU A N 1
ATOM 758 C CA . LEU A 1 93 ? -11.587 -0.842 -2.832 1.00 77.31 93 LEU A CA 1
ATOM 759 C C . LEU A 1 93 ? -12.442 -1.296 -1.651 1.00 77.31 93 LEU A C 1
ATOM 761 O O . LEU A 1 93 ? -12.334 -2.439 -1.213 1.00 77.31 93 LEU A O 1
ATOM 765 N N . GLY A 1 94 ? -13.275 -0.399 -1.131 1.00 77.44 94 GLY A N 1
ATOM 766 C CA . GLY A 1 94 ? -14.280 -0.739 -0.127 1.00 77.44 94 GLY A CA 1
ATOM 767 C C . GLY A 1 94 ? -15.494 -1.367 -0.797 1.00 77.44 94 GLY A C 1
ATOM 768 O O . GLY A 1 94 ? -16.527 -0.710 -0.894 1.00 77.44 94 GLY A O 1
ATOM 769 N N . LEU A 1 95 ? -15.338 -2.582 -1.331 1.00 83.12 95 LEU A N 1
ATOM 770 C CA . LEU A 1 95 ? -16.454 -3.327 -1.910 1.00 83.12 95 LEU A CA 1
ATOM 771 C C . LEU A 1 95 ? -17.439 -3.696 -0.802 1.00 83.12 95 LEU A C 1
ATOM 773 O O . LEU A 1 95 ? -17.039 -4.190 0.255 1.00 83.12 95 LEU A O 1
ATOM 777 N N . THR A 1 96 ? -18.725 -3.454 -1.036 1.00 83.81 96 THR A N 1
ATOM 778 C CA . THR A 1 96 ? -19.754 -3.965 -0.127 1.00 83.81 96 THR A CA 1
ATOM 779 C C . THR A 1 96 ? -19.850 -5.489 -0.278 1.00 83.81 96 THR A C 1
ATOM 781 O O . THR A 1 96 ? -19.517 -6.020 -1.339 1.00 83.81 96 THR A O 1
ATOM 784 N N . PRO A 1 97 ? -20.346 -6.224 0.733 1.00 84.31 97 PRO A N 1
ATOM 785 C CA . PRO A 1 97 ? -20.555 -7.667 0.603 1.00 84.31 97 PRO A CA 1
ATOM 786 C C . PRO A 1 97 ? -21.398 -8.050 -0.623 1.00 84.31 97 PRO A C 1
ATOM 788 O O . PRO A 1 97 ? -21.133 -9.049 -1.275 1.00 84.31 97 PRO A O 1
ATOM 791 N N . GLN A 1 98 ? -22.377 -7.215 -0.976 1.00 87.06 98 GLN A N 1
ATOM 792 C CA . GLN A 1 98 ? -23.254 -7.423 -2.130 1.00 87.06 98 GLN A CA 1
ATOM 793 C C . GLN A 1 98 ? -22.502 -7.263 -3.457 1.00 87.06 98 GLN A C 1
ATOM 795 O O . GLN A 1 98 ? -22.731 -8.024 -4.394 1.00 87.06 98 GLN A O 1
ATOM 800 N N . GLU A 1 99 ? -21.584 -6.298 -3.534 1.00 87.44 99 GLU A N 1
ATOM 801 C CA . GLU A 1 99 ? -20.717 -6.110 -4.699 1.00 87.44 99 GLU A CA 1
ATOM 802 C C . GLU A 1 99 ? -19.730 -7.258 -4.861 1.00 87.44 99 GLU A C 1
ATOM 804 O O . GLU A 1 99 ? -19.491 -7.690 -5.984 1.00 87.44 99 GLU A O 1
ATOM 809 N N . VAL A 1 100 ? -19.193 -7.772 -3.750 1.00 90.50 100 VAL A N 1
ATOM 810 C CA . VAL A 1 100 ? -18.329 -8.958 -3.763 1.00 90.50 100 VAL A CA 1
ATOM 811 C C . VAL A 1 100 ? -19.086 -10.144 -4.355 1.00 90.50 100 VAL A C 1
ATOM 813 O O . VAL A 1 100 ? -18.627 -10.702 -5.344 1.00 90.50 100 VAL A O 1
ATOM 816 N N . THR A 1 101 ? -20.287 -10.450 -3.853 1.00 93.69 101 THR A N 1
ATOM 817 C CA . THR A 1 101 ? -21.117 -11.539 -4.396 1.00 93.69 101 THR A CA 1
ATOM 818 C C . THR A 1 101 ? -21.465 -11.329 -5.870 1.00 93.69 101 THR A C 1
ATOM 820 O O . THR A 1 101 ? -21.473 -12.273 -6.654 1.00 93.69 101 THR A O 1
ATOM 823 N N . HIS A 1 102 ? -21.745 -10.090 -6.281 1.00 92.69 102 HIS A N 1
ATOM 824 C CA . HIS A 1 102 ? -22.040 -9.800 -7.681 1.00 92.69 102 HIS A CA 1
ATOM 825 C C . HIS A 1 102 ? -20.838 -10.072 -8.595 1.00 92.69 102 HIS A C 1
ATOM 827 O O . HIS A 1 102 ? -21.003 -10.681 -9.649 1.00 92.69 102 HIS A O 1
ATOM 833 N N . ILE A 1 103 ? -19.638 -9.657 -8.180 1.00 92.56 103 ILE A N 1
ATOM 834 C CA . ILE A 1 103 ? -18.391 -9.920 -8.909 1.00 92.56 103 ILE A CA 1
ATOM 835 C C . ILE A 1 103 ? -18.095 -11.423 -8.942 1.00 92.56 103 ILE A C 1
ATOM 837 O O . ILE A 1 103 ? -17.745 -11.946 -9.996 1.00 92.56 103 ILE A O 1
ATOM 841 N N . GLU A 1 104 ? -18.261 -12.125 -7.820 1.00 95.31 104 GLU A N 1
ATOM 84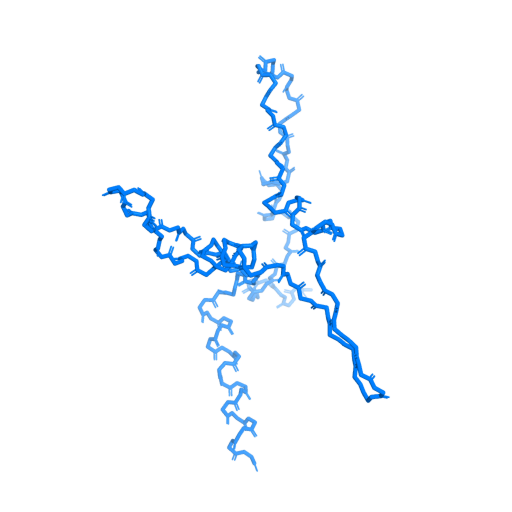2 C CA . GLU A 1 104 ? -18.076 -13.579 -7.740 1.00 95.31 104 GLU A CA 1
ATOM 843 C C . GLU A 1 104 ? -18.966 -14.310 -8.747 1.00 95.31 104 GLU A C 1
ATOM 845 O O . GLU A 1 104 ? -18.467 -15.125 -9.520 1.00 95.31 104 GLU A O 1
ATOM 850 N N . ASN A 1 105 ? -20.252 -13.957 -8.811 1.00 96.69 105 ASN A N 1
ATOM 851 C CA . ASN A 1 105 ? -21.182 -14.546 -9.774 1.00 96.69 105 ASN A CA 1
ATOM 852 C C . ASN A 1 105 ? -20.752 -14.275 -11.221 1.00 96.69 105 ASN A C 1
ATOM 854 O O . ASN A 1 105 ? -20.726 -15.197 -12.025 1.00 96.69 105 ASN A O 1
ATOM 858 N N . GLN A 1 106 ? -20.339 -13.044 -11.545 1.00 96.19 106 GLN A N 1
ATOM 859 C CA . GLN A 1 106 ? -19.845 -12.712 -12.888 1.00 96.19 106 GLN A CA 1
ATOM 860 C C . GLN A 1 106 ? -18.609 -13.532 -13.281 1.00 96.19 106 GLN A C 1
ATOM 862 O O . GLN A 1 106 ? -18.479 -13.937 -14.435 1.00 96.19 106 GLN A O 1
ATOM 867 N N . ILE A 1 107 ? -17.695 -13.774 -12.335 1.00 97.00 107 ILE A N 1
ATOM 868 C CA . ILE A 1 107 ? -16.505 -14.599 -12.567 1.00 97.00 107 ILE A CA 1
ATOM 869 C C . ILE A 1 107 ? -16.910 -16.058 -12.792 1.00 97.00 107 ILE A C 1
ATOM 871 O O . ILE A 1 107 ? -16.421 -16.680 -13.731 1.00 97.00 107 ILE A O 1
ATOM 875 N N . ILE A 1 108 ? -17.805 -16.599 -11.960 1.00 97.50 108 ILE A N 1
ATOM 876 C CA . ILE A 1 108 ? -18.304 -17.973 -12.097 1.00 97.50 108 ILE A CA 1
ATOM 877 C C . ILE A 1 108 ? -19.002 -18.154 -13.448 1.00 97.50 108 ILE A C 1
ATOM 879 O O . ILE A 1 108 ? -18.675 -19.094 -14.167 1.00 97.50 108 ILE A O 1
ATOM 883 N N . ASP A 1 109 ? -19.888 -17.235 -13.828 1.00 97.44 109 ASP A N 1
ATOM 884 C CA . ASP A 1 109 ? -20.602 -17.268 -15.108 1.00 97.44 109 ASP A CA 1
ATOM 885 C C . ASP A 1 109 ? -19.640 -17.207 -16.301 1.00 97.44 109 ASP A C 1
ATOM 887 O O . ASP A 1 109 ? -19.852 -17.881 -17.309 1.00 97.44 109 ASP A O 1
ATOM 891 N N . PHE A 1 110 ? -18.565 -16.418 -16.196 1.00 97.06 110 PHE A N 1
ATOM 892 C CA . PHE A 1 110 ? -17.532 -16.349 -17.227 1.00 97.06 110 PHE A CA 1
ATOM 893 C C . PHE A 1 110 ? -16.734 -17.653 -17.344 1.00 97.06 110 PHE A C 1
ATOM 895 O O . PHE A 1 110 ? -16.417 -18.063 -18.455 1.00 97.06 110 PHE A O 1
ATOM 902 N N . LEU A 1 111 ? -16.407 -18.298 -16.219 1.00 97.06 111 LEU A N 1
ATOM 903 C CA . LEU A 1 111 ? -15.643 -19.551 -16.188 1.00 97.06 111 LEU A CA 1
ATOM 904 C C . LEU A 1 111 ? -16.480 -20.786 -16.546 1.00 97.06 111 LEU A C 1
ATOM 906 O O . LEU A 1 111 ? -15.925 -21.782 -17.000 1.00 97.06 111 LEU A O 1
ATOM 910 N N . ALA A 1 112 ? -17.792 -20.745 -16.311 1.00 93.19 112 ALA A N 1
ATOM 911 C CA . ALA A 1 112 ? -18.725 -21.816 -16.660 1.00 93.19 112 ALA A CA 1
ATOM 912 C C . ALA A 1 112 ? -19.090 -21.838 -18.156 1.00 93.19 112 ALA A C 1
ATOM 914 O O . ALA A 1 112 ? -19.825 -22.725 -18.596 1.00 93.19 112 ALA A O 1
ATOM 915 N N . ARG A 1 113 ? -18.612 -20.849 -18.913 1.00 75.25 113 ARG A N 1
ATOM 916 C CA . ARG A 1 113 ? -18.833 -20.686 -20.346 1.00 75.25 113 ARG A CA 1
ATOM 917 C C . ARG A 1 113 ? -17.697 -21.294 -21.158 1.00 75.25 113 ARG A C 1
ATOM 919 O O . ARG A 1 113 ? -18.017 -21.858 -22.226 1.00 75.25 113 ARG A O 1
#

Mean predicted aligned error: 12.39 Å

Solvent-accessible surface area (backbone atoms only — not comparable to full-atom values): 7380 Å² total; per-residue (Å²): 133,78,90,51,78,84,42,101,78,53,84,49,68,81,80,46,43,79,79,65,60,69,79,82,72,87,73,91,60,81,80,69,73,74,88,68,70,81,61,66,69,57,79,34,72,90,34,50,44,77,52,75,57,101,88,49,75,49,76,45,56,40,68,71,60,41,50,54,51,46,32,48,42,66,24,39,73,47,75,60,91,93,46,75,48,72,38,70,57,56,73,92,67,90,70,49,76,68,53,49,53,53,50,51,51,54,52,50,59,60,72,78,104

Secondary structure (DSSP, 8-state):
--TTTT-TT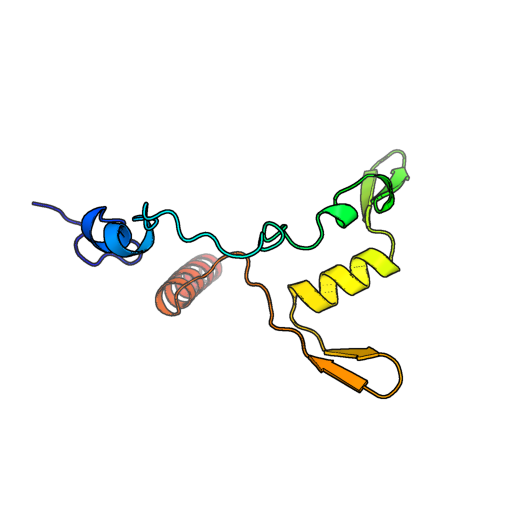---HHHHHHHH----S----------PPTTTTTTSGGGEEEEE-SS-EEEEE-HHHHHHHHHHHHT-EEEETTEEEEPPP--SS---HHHHHHHHHHHHHHHT-

Organism: NCBI:txid500637

InterPro domains:
  IPR006522 Phage virion morphogensis protein [PF05069] (18-111)
  IPR006522 Phage virion morphogensis protein [TIGR01635] (32-110)

pLDDT: mean 81.39, std 15.78, range [40.69, 97.5]

Sequence (113 aa):
QDADKKSQRSFRKSDIQRYISVKKDKISTERKTKQTRMFKKLATARFLRMYNSDKEAVIYFLPSAGNIAGVHQFGLTERIGRAQITYPSRQLLGLTPQEVTHIENQIIDFLAR

Radius of gyration: 21.81 Å; Cα contacts (8 Å, |Δi|>4): 71; chains: 1; bounding box: 56×50×45 Å

Foldseek 3Di:
DDPCDPPQDDDDCVVCVVVVPDPPDPDPDDPDPPPDPPCPVQPDPVQWDWDDDPVDIDIDGDPVSVVVCCCQQQQNWDDDPPDIDGHDHNDPDPQDPVNVVVVVVVVVVVVVD

Nearest PDB structures (foldseek):
  1ub4-assembly1_C-2  TM=3.045E-01  e=9.713E-01  Escherichia coli
  4wk8-assembly1_F  TM=4.453E-01  e=6.592E+00  Homo sapiens